Protein AF-A0A7Y6CDK6-F1 (afdb_monomer)

Solvent-accessible surface area (backbone atoms only — not comparable to full-atom values): 7671 Å² total; per-residue (Å²): 124,90,56,81,61,75,101,73,75,75,43,59,91,51,87,73,67,91,41,74,55,50,50,45,48,51,48,19,53,73,46,34,57,72,90,55,39,80,40,54,41,76,35,69,39,81,89,78,72,41,38,27,37,34,32,71,44,94,66,23,39,32,37,41,34,46,46,97,45,71,88,71,22,38,33,35,31,37,43,70,64,75,81,92,78,81,83,84,90,76,76,90,58,85,80,80,56,63,44,75,79,47,74,46,65,84,59,55,44,56,53,50,22,48,53,52,51,49,53,37,52,76,68,57,55,80,112

Radius of gyration: 14.99 Å; Cα contacts (8 Å, |Δi|>4): 196; chains: 1; bounding box: 36×28×44 Å

Organism: NCBI:txid53450

pLDDT: mean 73.02, std 19.86, range [27.09, 92.81]

Nearest PDB structures (foldseek):
  8czq-assembly1_A  TM=4.310E-01  e=3.048E+00  Mycobacterium tuberculosis
  6cqi-assembly1_A  TM=3.798E-01  e=3.435E+00  Mycobacterium tuberculosis H37Rv
  7upn-assembly1_F  TM=3.300E-01  e=4.362E+00  Visna-maedi virus
  5ujy-assembly1_A  TM=3.218E-01  e=5.881E+00  Mycobacterium tuberculosis
  7k9q-assembly1_A  TM=2.929E-01  e=7.928E+00  Mus musculus

Mean predicted aligned error: 10.29 Å

Sequence (127 aa):
MELKFTAEGTVRAETAPNTPRVIEARKIAGYLPGWLAQFATLVRDEQSDTVALRFDMKRGQFLLTVPPRPSDGHRLLHYPQRDQGEAQEAPVSPSDRPVQLGVWYRRKPAGVAFEASHLLSSRGLVL

Secondary structure (DSSP, 8-state):
-----SSS-----S-----HHHHHHHHHHHTS-HHHHTTEEEEEETTTTEEEEEEEETTEEEEEEE-SSTTS-EEEEEEPPPPS---S-----GGGS-EEEEEE-S--HHHHHHHHHHHHHHTTTT-

Foldseek 3Di:
DFDADDPPDDGDDDPPPPDPQQVLQVLLLVLADPLQSVQWDWDAHPVVRWTWTWGQAPQAIWTFTRDPDLVVFTWIWGQGDDDPDDDDDDDDDPNRDTDTQDGGHPDRSNRSNVVVNCSCVVVVVSD

Structure (mmCIF, N/CA/C/O backbone):
data_AF-A0A7Y6CDK6-F1
#
_entry.id   AF-A0A7Y6CDK6-F1
#
loop_
_atom_site.group_PDB
_atom_site.id
_atom_site.type_symbol
_atom_site.label_atom_id
_atom_site.label_alt_id
_atom_site.label_comp_id
_atom_site.label_asym_id
_atom_site.label_entity_id
_atom_site.label_seq_id
_atom_site.pdbx_PDB_ins_code
_atom_site.Cartn_x
_atom_site.Cartn_y
_atom_site.Cartn_z
_atom_site.occupancy
_atom_site.B_iso_or_equiv
_atom_site.auth_seq_id
_atom_site.auth_comp_id
_atom_site.auth_asym_id
_atom_site.auth_atom_id
_atom_site.pdbx_PDB_model_num
ATOM 1 N N . MET A 1 1 ? 20.468 8.661 10.452 1.00 27.62 1 MET A N 1
ATOM 2 C CA . MET A 1 1 ? 19.468 8.890 11.517 1.00 27.62 1 MET A CA 1
ATOM 3 C C . MET A 1 1 ? 18.494 7.736 11.395 1.00 27.62 1 MET A C 1
ATOM 5 O O . MET A 1 1 ? 17.537 7.838 10.642 1.00 27.62 1 MET A O 1
ATOM 9 N N . GLU A 1 2 ? 18.845 6.628 12.052 1.00 27.34 2 GLU A N 1
ATOM 10 C CA . GLU A 1 2 ? 18.221 5.304 11.922 1.00 27.34 2 GLU A CA 1
ATOM 11 C C . GLU A 1 2 ? 16.767 5.287 12.351 1.00 27.34 2 GLU A C 1
ATOM 13 O O . GLU A 1 2 ? 16.459 5.872 13.390 1.00 27.34 2 GLU A O 1
ATOM 18 N N . LEU A 1 3 ? 15.924 4.524 11.636 1.00 29.50 3 LEU A N 1
ATOM 19 C CA . LEU A 1 3 ? 14.620 4.080 12.136 1.00 29.50 3 LEU A CA 1
ATOM 20 C C . LEU A 1 3 ? 14.278 2.638 11.768 1.00 29.50 3 LEU A C 1
ATOM 22 O O . LEU A 1 3 ? 14.096 2.293 10.604 1.00 29.50 3 LEU A O 1
ATOM 26 N N . LYS A 1 4 ? 14.095 1.839 12.821 1.00 27.09 4 LYS A N 1
ATOM 27 C CA . LYS A 1 4 ? 13.550 0.476 12.839 1.00 27.09 4 LYS A CA 1
ATOM 28 C C . LYS A 1 4 ? 12.118 0.486 13.342 1.00 27.09 4 LYS A C 1
ATOM 30 O O . LYS A 1 4 ? 11.828 1.270 14.240 1.00 27.09 4 LYS A O 1
ATOM 35 N N . PHE A 1 5 ? 11.290 -0.458 12.878 1.00 39.81 5 PHE A N 1
ATOM 36 C CA . PHE A 1 5 ? 10.023 -0.774 13.544 1.00 39.81 5 PHE A CA 1
ATOM 37 C C . PHE A 1 5 ? 9.833 -2.251 13.836 1.00 39.81 5 PHE A C 1
ATOM 39 O O . PHE A 1 5 ? 9.359 -3.020 13.014 1.00 39.81 5 PHE A O 1
ATOM 46 N N . THR A 1 6 ? 10.162 -2.587 15.078 1.00 43.41 6 THR A N 1
ATOM 47 C CA . THR A 1 6 ? 9.567 -3.655 15.880 1.00 43.41 6 THR A CA 1
ATOM 48 C C . THR A 1 6 ? 8.255 -3.148 16.480 1.00 43.41 6 THR A C 1
ATOM 50 O O . THR A 1 6 ? 8.294 -2.075 17.064 1.00 43.41 6 THR A O 1
ATOM 53 N N . ALA A 1 7 ? 7.150 -3.894 16.351 1.00 32.22 7 ALA A N 1
ATOM 54 C CA . ALA A 1 7 ? 5.847 -3.815 17.058 1.00 32.22 7 ALA A CA 1
ATOM 55 C C . ALA A 1 7 ? 5.120 -2.453 17.292 1.00 32.22 7 ALA A C 1
ATOM 57 O O . ALA A 1 7 ? 3.911 -2.464 17.478 1.00 32.22 7 ALA A O 1
ATOM 58 N N . GLU A 1 8 ? 5.767 -1.290 17.203 1.00 33.56 8 GLU A N 1
ATOM 59 C CA . GLU A 1 8 ? 5.237 0.048 17.521 1.00 33.56 8 GLU A CA 1
ATOM 60 C C . GLU A 1 8 ? 5.406 1.029 16.327 1.00 33.56 8 GLU A C 1
ATOM 62 O O . GLU A 1 8 ? 5.836 2.166 16.479 1.00 33.56 8 GLU A O 1
ATOM 67 N N . GLY A 1 9 ? 5.120 0.549 15.104 1.00 34.94 9 GLY A N 1
ATOM 68 C CA . GLY A 1 9 ? 5.353 1.132 13.755 1.00 34.94 9 GLY A CA 1
ATOM 69 C C . GLY A 1 9 ? 5.400 2.670 13.548 1.00 34.94 9 GLY A C 1
ATOM 70 O O . GLY A 1 9 ? 4.396 3.313 13.821 1.00 34.94 9 GLY A O 1
ATOM 71 N N . THR A 1 10 ? 6.481 3.241 12.949 1.00 36.41 10 THR A N 1
ATOM 72 C CA . THR A 1 10 ? 6.706 4.593 12.325 1.00 36.41 10 THR A CA 1
ATOM 73 C C . THR A 1 10 ? 8.115 4.804 11.692 1.00 36.41 10 THR A C 1
ATOM 75 O O . THR A 1 10 ? 8.912 5.605 12.180 1.00 36.41 10 THR A O 1
ATOM 78 N N . VAL A 1 11 ? 8.502 4.115 10.607 1.00 41.03 11 VAL A N 1
ATOM 79 C CA . VAL A 1 11 ? 9.859 4.293 10.006 1.00 41.03 11 VAL A CA 1
ATOM 80 C C . VAL A 1 11 ? 10.022 5.737 9.483 1.00 41.03 11 VAL A C 1
ATOM 82 O O . VAL A 1 11 ? 9.267 6.117 8.591 1.00 41.03 11 VAL A O 1
ATOM 85 N N . ARG A 1 12 ? 10.965 6.559 10.006 1.00 41.22 12 ARG A N 1
ATOM 86 C CA . ARG A 1 12 ? 11.286 7.886 9.413 1.00 41.22 12 ARG A CA 1
ATOM 87 C C . ARG A 1 12 ? 12.245 7.746 8.217 1.00 41.22 12 ARG A C 1
ATOM 89 O O . ARG A 1 12 ? 12.888 6.725 7.989 1.00 41.22 12 ARG A O 1
ATOM 96 N N . ALA A 1 13 ? 12.313 8.844 7.476 1.00 40.00 13 ALA A N 1
ATOM 97 C CA . ALA A 1 13 ? 12.971 9.050 6.198 1.00 40.00 13 ALA A CA 1
ATOM 98 C C . ALA A 1 13 ? 14.516 9.012 6.230 1.00 40.00 13 ALA A C 1
ATOM 10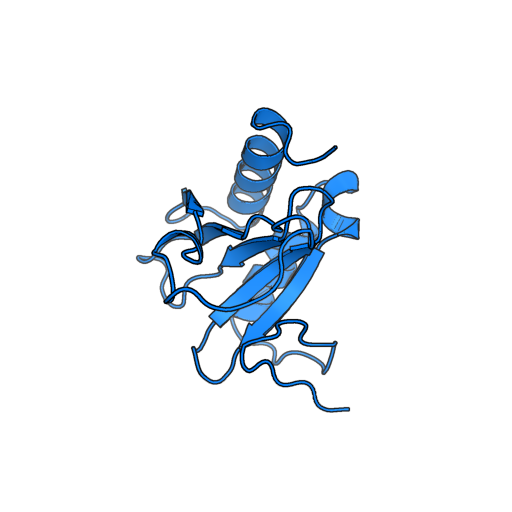0 O O . ALA A 1 13 ? 15.168 10.033 6.027 1.00 40.00 13 ALA A O 1
ATOM 101 N N . GLU A 1 14 ? 15.127 7.840 6.403 1.00 44.28 14 GLU A N 1
ATOM 102 C CA . GLU A 1 14 ? 16.417 7.589 5.744 1.00 44.28 14 GLU A CA 1
ATOM 103 C C . GLU A 1 14 ? 16.153 7.288 4.269 1.00 44.28 14 GLU A C 1
ATOM 105 O O . GLU A 1 14 ? 15.174 6.617 3.942 1.00 44.28 14 GLU A O 1
ATOM 110 N N . THR A 1 15 ? 16.966 7.853 3.370 1.00 52.62 15 THR A N 1
ATOM 111 C CA . THR A 1 15 ? 16.805 7.786 1.911 1.00 52.62 15 THR A CA 1
ATOM 112 C C . THR A 1 15 ? 16.600 6.341 1.466 1.00 52.62 15 THR A C 1
ATOM 114 O O . THR A 1 15 ? 17.563 5.606 1.262 1.00 52.62 15 THR A O 1
ATOM 117 N N . ALA A 1 16 ? 15.336 5.916 1.355 1.00 57.97 16 ALA A N 1
ATOM 118 C CA . ALA A 1 16 ? 15.022 4.519 1.103 1.00 57.97 16 ALA A CA 1
ATOM 119 C C . ALA A 1 16 ? 15.735 4.075 -0.187 1.00 57.97 16 ALA A C 1
ATOM 121 O O . ALA A 1 16 ? 15.672 4.818 -1.181 1.00 57.97 16 ALA A O 1
ATOM 122 N N . PRO A 1 17 ? 16.422 2.915 -0.180 1.00 67.75 17 PRO A N 1
ATOM 123 C CA . PRO A 1 17 ? 17.198 2.457 -1.323 1.00 67.75 17 PRO A CA 1
ATOM 124 C C . PRO A 1 17 ? 16.300 2.394 -2.558 1.00 67.75 17 PRO A C 1
ATOM 126 O O . PRO A 1 17 ? 15.118 2.059 -2.456 1.00 67.75 17 PRO A O 1
ATOM 129 N N . ASN A 1 18 ? 16.849 2.720 -3.730 1.00 74.44 18 ASN A N 1
ATOM 130 C CA . ASN A 1 18 ? 16.119 2.737 -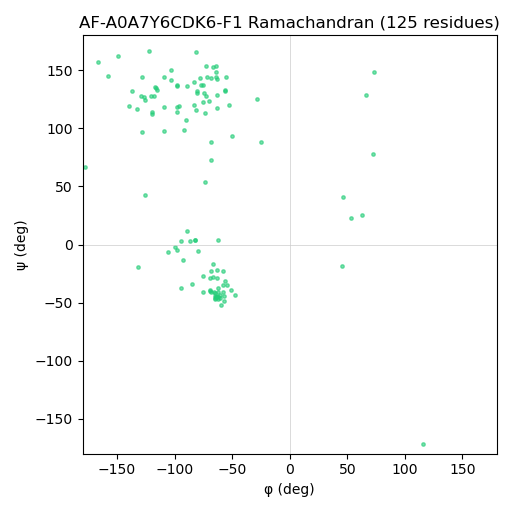5.003 1.00 74.44 18 ASN A CA 1
ATOM 131 C C . ASN A 1 18 ? 15.836 1.313 -5.517 1.00 74.44 18 ASN A C 1
ATOM 133 O O . ASN A 1 18 ? 16.181 0.955 -6.640 1.00 74.44 18 ASN A O 1
ATOM 137 N N . THR A 1 19 ? 15.216 0.480 -4.686 1.00 83.50 19 THR A N 1
ATOM 138 C CA . THR A 1 19 ? 14.736 -0.836 -5.092 1.00 83.50 19 THR A CA 1
ATOM 139 C C . THR A 1 19 ? 13.495 -0.675 -5.975 1.00 83.50 19 THR A C 1
ATOM 141 O O . THR A 1 19 ? 12.754 0.306 -5.824 1.00 83.50 19 THR A O 1
ATOM 144 N N . PRO A 1 20 ? 13.206 -1.635 -6.873 1.00 86.62 20 PRO A N 1
ATOM 145 C CA . PRO A 1 20 ? 12.016 -1.583 -7.723 1.00 86.62 20 PRO A CA 1
ATOM 146 C C . PRO A 1 20 ? 10.722 -1.339 -6.934 1.00 86.62 20 PRO A C 1
ATOM 148 O O . PRO A 1 20 ? 9.893 -0.530 -7.342 1.00 86.62 20 PRO A O 1
ATOM 151 N N . ARG A 1 21 ? 10.598 -1.956 -5.753 1.00 86.38 21 ARG A N 1
ATOM 152 C CA . ARG A 1 21 ? 9.432 -1.824 -4.869 1.00 86.38 21 ARG A CA 1
ATOM 153 C C . ARG A 1 21 ? 9.307 -0.437 -4.244 1.00 86.38 21 ARG A C 1
ATOM 155 O O . ARG A 1 21 ? 8.205 0.091 -4.160 1.00 86.38 21 ARG A O 1
ATOM 162 N N . VAL A 1 22 ? 10.418 0.178 -3.832 1.00 85.12 22 VAL A N 1
ATOM 163 C CA . VAL A 1 22 ? 10.414 1.555 -3.304 1.00 85.12 22 VAL A CA 1
ATOM 164 C C . VAL A 1 22 ? 10.090 2.552 -4.416 1.00 85.12 22 VAL A C 1
ATOM 166 O O . VAL A 1 22 ? 9.308 3.476 -4.202 1.00 85.12 22 VAL A O 1
ATOM 169 N N . ILE A 1 23 ? 10.633 2.351 -5.620 1.00 86.56 23 ILE A N 1
ATOM 170 C CA . ILE A 1 23 ? 10.298 3.167 -6.797 1.00 86.56 23 ILE A CA 1
ATOM 171 C C . ILE A 1 23 ? 8.806 3.046 -7.114 1.00 86.56 23 ILE A C 1
ATOM 173 O O . ILE A 1 23 ? 8.149 4.046 -7.395 1.00 86.56 23 ILE A O 1
ATOM 177 N N . GLU A 1 24 ? 8.257 1.838 -7.055 1.00 88.94 24 GLU A N 1
ATOM 178 C CA . GLU A 1 24 ? 6.837 1.599 -7.278 1.00 88.94 24 GLU A CA 1
ATOM 179 C C . GLU A 1 24 ? 5.963 2.253 -6.203 1.00 88.94 24 GLU A C 1
ATOM 181 O O . GLU A 1 24 ? 5.027 2.968 -6.552 1.00 88.94 24 GLU A O 1
ATOM 186 N N . ALA A 1 25 ? 6.311 2.112 -4.922 1.00 87.88 25 ALA A N 1
ATOM 187 C CA . ALA A 1 25 ? 5.630 2.796 -3.823 1.00 87.88 25 ALA A CA 1
ATOM 188 C C . ALA A 1 25 ? 5.641 4.323 -4.009 1.00 87.88 25 ALA A C 1
ATOM 190 O O . ALA A 1 25 ? 4.601 4.964 -3.880 1.00 87.88 25 ALA A O 1
ATOM 191 N N . ARG A 1 26 ? 6.785 4.911 -4.392 1.00 87.56 26 ARG A N 1
ATOM 192 C CA . ARG A 1 26 ? 6.890 6.348 -4.707 1.00 87.56 26 ARG A CA 1
ATOM 193 C C . ARG A 1 26 ? 6.011 6.742 -5.893 1.00 87.56 26 ARG A C 1
ATOM 195 O O . ARG A 1 26 ? 5.359 7.779 -5.843 1.00 87.56 26 ARG A O 1
ATOM 202 N N . LYS A 1 27 ? 5.957 5.919 -6.947 1.00 90.25 27 LYS A N 1
ATOM 203 C CA . LYS A 1 27 ? 5.064 6.152 -8.093 1.00 90.25 27 LYS A CA 1
ATOM 204 C C . LYS A 1 27 ? 3.601 6.123 -7.667 1.00 90.25 27 LYS A C 1
ATOM 206 O O . LYS A 1 27 ? 2.865 7.023 -8.043 1.00 90.25 27 LYS A O 1
ATOM 211 N N . ILE A 1 28 ? 3.188 5.124 -6.884 1.00 89.75 28 ILE A N 1
ATOM 212 C CA . ILE A 1 28 ? 1.826 5.043 -6.339 1.00 89.75 28 ILE A CA 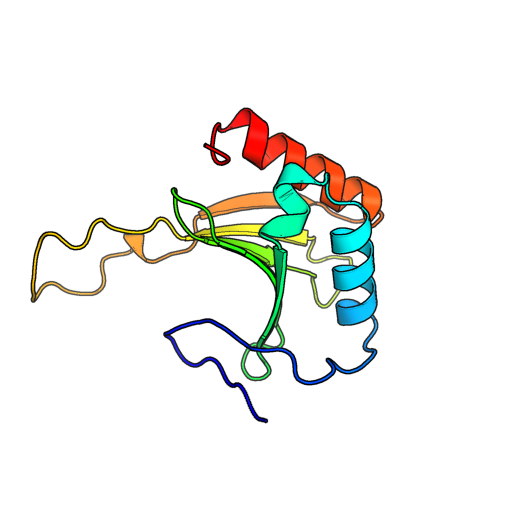1
ATOM 213 C C . ILE A 1 28 ? 1.527 6.308 -5.530 1.00 89.75 28 ILE A C 1
ATOM 215 O O . ILE A 1 28 ? 0.510 6.943 -5.785 1.00 89.75 28 ILE A O 1
ATOM 219 N N . ALA A 1 29 ? 2.434 6.715 -4.634 1.00 88.62 29 ALA A N 1
ATOM 220 C CA . ALA A 1 29 ? 2.276 7.920 -3.821 1.00 88.62 29 ALA A CA 1
ATOM 221 C C . ALA A 1 29 ? 2.092 9.186 -4.673 1.00 88.62 29 ALA A C 1
ATOM 223 O O . ALA A 1 29 ? 1.226 10.001 -4.375 1.00 88.62 29 ALA A O 1
ATOM 224 N N . GLY A 1 30 ? 2.845 9.315 -5.769 1.00 86.56 30 GLY A N 1
ATOM 225 C CA . GLY A 1 30 ? 2.723 10.432 -6.710 1.00 86.56 30 GLY A CA 1
ATOM 226 C C . GLY A 1 30 ? 1.406 10.478 -7.496 1.00 86.56 30 GLY A C 1
ATOM 227 O O . GLY A 1 30 ? 1.083 11.519 -8.058 1.00 86.56 30 GLY A O 1
ATOM 228 N N . TYR A 1 31 ? 0.641 9.382 -7.535 1.00 91.44 31 TYR A N 1
ATOM 229 C CA . TYR A 1 31 ? -0.691 9.329 -8.153 1.00 91.44 31 TYR A CA 1
ATOM 230 C C . TYR A 1 31 ? -1.838 9.444 -7.145 1.00 91.44 31 TYR A C 1
ATOM 232 O O . TYR A 1 31 ? -3.003 9.422 -7.548 1.00 91.44 31 TYR A O 1
ATOM 240 N N . LEU A 1 32 ? -1.544 9.536 -5.846 1.00 88.88 32 LEU A N 1
ATOM 241 C CA . LEU A 1 32 ? -2.586 9.725 -4.846 1.00 88.88 32 LEU A CA 1
ATOM 242 C C . LEU A 1 32 ? -3.204 11.122 -4.984 1.00 88.88 32 LEU A C 1
ATOM 244 O O . LEU A 1 32 ? -2.492 12.094 -5.246 1.00 88.88 32 LEU A O 1
ATOM 248 N N . PRO A 1 33 ? -4.521 11.258 -4.767 1.00 88.12 33 PRO A N 1
ATOM 249 C CA . PRO A 1 33 ? -5.149 12.565 -4.718 1.00 88.12 33 PRO A CA 1
ATOM 250 C C . PRO A 1 33 ? -4.600 13.366 -3.532 1.00 88.12 33 PRO A C 1
ATOM 252 O O . PRO A 1 33 ? -4.287 12.800 -2.483 1.00 88.12 33 PRO A O 1
ATOM 255 N N . GLY A 1 34 ? -4.523 14.694 -3.672 1.00 85.44 34 GLY A N 1
ATOM 256 C CA . GLY A 1 34 ? -3.888 15.570 -2.677 1.00 85.44 34 GLY A 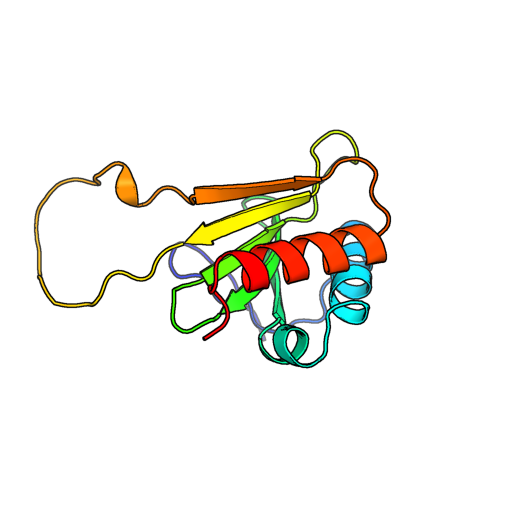CA 1
ATOM 257 C C . GLY A 1 34 ? -4.435 15.411 -1.253 1.00 85.44 34 GLY A C 1
ATOM 258 O O . GLY A 1 34 ? -3.667 15.446 -0.294 1.00 85.44 34 GLY A O 1
ATOM 259 N N . TRP A 1 35 ? -5.737 15.133 -1.114 1.00 83.88 35 TRP A N 1
ATOM 260 C CA . TRP A 1 35 ? -6.369 14.893 0.186 1.00 83.88 35 TRP A CA 1
ATOM 261 C C . TRP A 1 35 ? -5.824 13.652 0.908 1.00 83.88 35 TRP A C 1
ATOM 263 O O . TRP A 1 35 ? -5.824 13.634 2.134 1.00 83.88 35 TRP A O 1
ATOM 273 N N . LEU A 1 36 ? -5.354 12.640 0.171 1.00 84.38 36 LEU A N 1
ATOM 274 C CA . LEU A 1 36 ? -4.780 11.403 0.708 1.00 84.38 36 LEU A CA 1
ATOM 275 C C . LEU A 1 36 ? -3.255 11.481 0.805 1.00 84.38 36 LEU A C 1
ATOM 277 O O . LEU A 1 36 ? -2.664 10.981 1.759 1.00 84.38 36 LEU A O 1
ATOM 281 N N . ALA A 1 37 ? -2.622 12.119 -0.181 1.00 84.12 37 ALA A N 1
ATOM 282 C CA . ALA A 1 37 ? -1.171 12.208 -0.298 1.00 84.12 37 ALA A CA 1
ATOM 283 C C . ALA A 1 37 ? -0.515 12.848 0.936 1.00 84.12 37 ALA A C 1
ATOM 285 O O . ALA A 1 37 ? 0.551 12.409 1.352 1.00 84.12 37 ALA A O 1
ATOM 286 N N . GLN A 1 38 ? -1.175 13.827 1.563 1.00 81.88 38 GLN A N 1
ATOM 287 C CA . GLN A 1 38 ? -0.686 14.485 2.782 1.00 81.88 38 GLN A CA 1
ATOM 288 C C . GLN A 1 38 ? -0.562 13.549 3.998 1.00 81.88 38 GLN A C 1
ATOM 290 O O . GLN A 1 38 ? 0.198 13.841 4.915 1.00 81.88 38 GLN A O 1
ATOM 295 N N . PHE A 1 39 ? -1.289 12.428 4.004 1.00 83.81 39 PHE A N 1
ATOM 296 C CA . PHE A 1 39 ? -1.233 11.422 5.069 1.00 83.81 39 PHE A CA 1
ATOM 297 C C . PHE A 1 39 ? -0.315 10.247 4.715 1.00 83.81 39 PHE A C 1
ATOM 299 O O . PHE A 1 39 ? -0.121 9.350 5.533 1.00 83.81 39 PHE A O 1
ATOM 306 N N . ALA A 1 40 ? 0.224 10.215 3.493 1.00 84.31 40 ALA A N 1
ATOM 307 C CA . ALA A 1 40 ? 0.973 9.084 2.972 1.00 84.31 40 ALA A CA 1
ATOM 308 C C . ALA A 1 40 ? 2.435 9.119 3.436 1.00 84.31 40 ALA A C 1
ATOM 310 O O . ALA A 1 40 ? 3.196 10.019 3.089 1.00 84.31 40 ALA A O 1
ATOM 311 N N . THR A 1 41 ? 2.855 8.080 4.151 1.00 86.06 41 THR A N 1
ATOM 312 C CA . THR A 1 41 ? 4.246 7.856 4.552 1.00 86.06 41 THR A CA 1
ATOM 313 C C . THR A 1 41 ? 4.747 6.558 3.935 1.00 86.06 41 THR A C 1
ATOM 315 O O . THR A 1 41 ? 4.121 5.512 4.083 1.00 86.06 41 THR A O 1
ATOM 318 N N . LEU A 1 42 ? 5.884 6.590 3.239 1.00 84.88 42 LEU A N 1
ATOM 319 C CA . LEU A 1 42 ? 6.512 5.364 2.748 1.00 84.88 42 LEU A CA 1
ATOM 320 C C . LEU A 1 42 ? 7.191 4.641 3.913 1.00 84.88 42 LEU A C 1
ATOM 322 O O . LEU A 1 42 ? 8.072 5.197 4.560 1.00 84.88 42 LEU A O 1
ATOM 326 N N . VAL A 1 43 ? 6.796 3.393 4.144 1.00 82.88 43 VAL A N 1
ATOM 327 C CA . VAL A 1 43 ? 7.315 2.538 5.213 1.00 82.88 43 VAL A CA 1
ATOM 328 C C . VAL A 1 43 ? 7.996 1.324 4.595 1.00 82.88 43 VAL A C 1
ATOM 330 O O . VAL A 1 43 ? 7.475 0.704 3.664 1.00 82.88 43 VAL A O 1
ATOM 333 N N . ARG A 1 44 ? 9.170 0.979 5.124 1.00 79.06 44 ARG A N 1
ATOM 334 C CA . ARG A 1 44 ? 9.886 -0.252 4.796 1.00 79.06 44 ARG A CA 1
ATOM 335 C C . ARG A 1 44 ? 10.276 -0.965 6.079 1.00 79.06 44 ARG A C 1
ATOM 337 O O . ARG A 1 44 ? 10.914 -0.367 6.933 1.00 79.06 44 ARG A O 1
ATOM 344 N N . ASP A 1 45 ? 9.935 -2.237 6.172 1.00 73.75 45 ASP A N 1
ATOM 345 C CA . ASP A 1 45 ? 10.373 -3.117 7.245 1.00 73.75 45 ASP A CA 1
ATOM 346 C C . ASP A 1 45 ? 11.374 -4.126 6.672 1.00 73.75 45 ASP A C 1
ATOM 348 O O . ASP A 1 45 ? 11.056 -4.888 5.758 1.00 73.75 45 ASP A O 1
ATOM 352 N N . GLU A 1 46 ? 12.605 -4.087 7.181 1.00 67.56 46 GLU A N 1
ATOM 353 C CA . GLU A 1 46 ? 13.682 -4.975 6.747 1.00 67.56 46 GLU A CA 1
ATOM 354 C C . GLU A 1 46 ? 13.536 -6.399 7.287 1.00 67.56 46 GLU A C 1
ATOM 356 O O . GLU A 1 46 ? 14.003 -7.331 6.640 1.00 67.56 46 GLU A O 1
ATOM 361 N N . GLN A 1 47 ? 12.877 -6.587 8.435 1.00 66.56 47 GLN A N 1
ATOM 362 C CA . GLN A 1 47 ? 12.693 -7.910 9.038 1.00 66.56 47 GLN A CA 1
ATOM 363 C C . GLN A 1 47 ? 11.634 -8.717 8.291 1.00 66.56 47 GLN A C 1
ATOM 365 O O . GLN A 1 47 ? 11.811 -9.911 8.063 1.00 66.56 47 GLN A O 1
ATOM 370 N N . SER A 1 48 ? 10.543 -8.061 7.890 1.00 65.31 48 SER A N 1
ATOM 371 C CA . SER A 1 48 ? 9.454 -8.699 7.141 1.00 65.31 48 SER A CA 1
ATOM 372 C C . SER A 1 48 ? 9.571 -8.546 5.621 1.00 65.31 48 SER A C 1
ATOM 374 O O . SER A 1 48 ? 8.673 -8.975 4.900 1.00 65.31 48 SER A O 1
ATOM 376 N N . ASP A 1 49 ? 10.650 -7.922 5.128 1.00 73.94 49 ASP A N 1
ATOM 377 C CA . ASP A 1 49 ? 10.819 -7.513 3.726 1.00 73.94 49 ASP A CA 1
ATOM 378 C C . ASP A 1 49 ? 9.564 -6.804 3.170 1.00 73.94 49 ASP A C 1
ATOM 380 O O . ASP A 1 49 ? 9.126 -7.020 2.037 1.00 73.94 49 ASP A O 1
ATOM 384 N N . THR A 1 50 ? 8.938 -5.944 3.976 1.00 79.38 50 THR A N 1
ATOM 385 C CA . THR A 1 50 ? 7.702 -5.240 3.608 1.00 79.38 50 THR A CA 1
ATOM 386 C C . THR A 1 50 ? 8.016 -3.831 3.118 1.00 79.38 50 THR A C 1
ATOM 388 O O . THR A 1 50 ? 8.806 -3.109 3.715 1.00 79.38 50 THR A O 1
ATOM 391 N N . VAL A 1 51 ? 7.365 -3.408 2.035 1.00 86.81 51 VAL A N 1
ATOM 392 C CA . VAL A 1 51 ? 7.372 -2.033 1.517 1.00 86.81 51 VAL A CA 1
ATOM 393 C C . VAL A 1 51 ? 5.918 -1.626 1.368 1.00 86.81 51 VAL A C 1
ATOM 395 O O . VAL A 1 51 ? 5.150 -2.352 0.740 1.00 86.81 51 VAL A O 1
ATOM 398 N N . ALA A 1 52 ? 5.522 -0.500 1.948 1.00 88.25 52 ALA A N 1
ATOM 399 C CA . ALA A 1 52 ? 4.140 -0.044 1.937 1.00 88.25 52 ALA A CA 1
ATOM 400 C C . ALA A 1 52 ? 4.036 1.485 1.965 1.00 88.25 52 ALA A C 1
ATOM 402 O O . ALA A 1 52 ? 4.973 2.182 2.351 1.00 88.25 52 ALA A O 1
ATOM 403 N N . LEU A 1 53 ? 2.871 2.002 1.586 1.00 88.75 53 LEU A N 1
ATOM 404 C CA . LEU A 1 53 ? 2.437 3.350 1.941 1.00 88.75 53 LEU A CA 1
ATOM 405 C C . LEU A 1 53 ? 1.517 3.248 3.153 1.00 88.75 53 LEU A C 1
ATOM 407 O O . LEU A 1 53 ? 0.474 2.600 3.080 1.00 88.75 53 LEU A O 1
ATOM 411 N N . ARG A 1 54 ? 1.917 3.860 4.262 1.00 88.75 54 ARG A N 1
ATOM 412 C CA . ARG A 1 54 ? 1.091 4.013 5.452 1.00 88.75 54 ARG A CA 1
ATOM 413 C C . ARG A 1 54 ? 0.294 5.306 5.359 1.00 88.75 54 ARG A C 1
ATOM 415 O O . ARG A 1 54 ? 0.854 6.339 5.013 1.00 88.75 54 ARG A O 1
ATOM 422 N N . PHE A 1 55 ? -0.979 5.243 5.712 1.00 85.62 55 PHE A N 1
ATOM 423 C CA . PHE A 1 55 ? -1.851 6.393 5.876 1.00 85.62 55 PHE A CA 1
ATOM 424 C C . PHE A 1 55 ? -2.342 6.420 7.313 1.00 85.62 55 PHE A C 1
ATOM 426 O O . PHE A 1 55 ? -3.092 5.536 7.729 1.00 85.62 55 PHE A O 1
ATOM 433 N N . ASP A 1 56 ? -1.901 7.420 8.063 1.00 81.50 56 ASP A N 1
ATOM 434 C CA . ASP A 1 56 ? -2.353 7.643 9.431 1.00 81.50 56 ASP A CA 1
ATOM 435 C C . ASP A 1 56 ? -3.577 8.567 9.378 1.00 81.50 56 ASP A C 1
ATOM 437 O O . ASP A 1 56 ? -3.464 9.751 9.061 1.00 81.50 56 ASP A O 1
ATOM 441 N N . MET A 1 57 ? -4.765 8.011 9.624 1.00 80.50 57 MET A N 1
ATOM 442 C CA . MET A 1 57 ? -6.036 8.740 9.601 1.00 80.50 57 MET A CA 1
ATOM 443 C C . MET A 1 57 ? -6.750 8.612 10.948 1.00 80.50 57 MET A C 1
ATOM 445 O O . MET A 1 57 ? -6.443 7.734 11.751 1.00 80.50 57 MET A O 1
ATOM 449 N N . LYS A 1 58 ? -7.772 9.443 11.187 1.00 76.19 58 LYS A N 1
ATOM 450 C CA . LYS A 1 58 ? -8.537 9.426 12.448 1.00 76.19 58 LYS A CA 1
ATOM 451 C C . LYS A 1 58 ? -9.156 8.068 12.791 1.00 76.19 58 LYS A C 1
ATOM 453 O O . LYS A 1 58 ? -9.310 7.747 13.958 1.00 76.19 58 LYS A O 1
ATOM 458 N N . ARG A 1 59 ? -9.525 7.273 11.782 1.00 73.44 59 ARG A N 1
ATOM 459 C CA . ARG A 1 59 ? -10.170 5.957 11.959 1.00 73.44 59 ARG A CA 1
ATOM 460 C C . ARG A 1 59 ? -9.177 4.794 12.066 1.00 73.44 59 ARG A C 1
ATOM 462 O O . ARG A 1 59 ? -9.567 3.627 11.975 1.00 73.44 59 ARG A O 1
ATOM 469 N N . GLY A 1 60 ? -7.896 5.102 12.225 1.00 80.00 60 GLY A N 1
ATOM 470 C CA . GLY A 1 60 ? -6.818 4.132 12.332 1.00 80.00 60 GLY A CA 1
ATOM 471 C C . GLY A 1 60 ? -5.818 4.219 11.187 1.00 80.00 60 GLY A C 1
ATOM 472 O O . GLY A 1 60 ? -5.832 5.137 10.364 1.00 80.00 60 GLY A O 1
ATOM 473 N N . GLN A 1 61 ? -4.921 3.239 11.159 1.00 84.69 61 GLN A N 1
ATOM 474 C CA . GLN A 1 61 ? -3.811 3.204 10.217 1.00 84.69 61 GLN A CA 1
ATOM 475 C C . GLN A 1 61 ? -4.157 2.318 9.026 1.00 84.69 61 GLN A C 1
ATOM 477 O O . GLN A 1 61 ? -4.679 1.212 9.183 1.00 84.69 61 GLN A O 1
ATOM 482 N N . PHE A 1 62 ? -3.824 2.774 7.825 1.00 87.88 62 PHE A N 1
ATOM 483 C CA . PHE A 1 62 ? -3.986 2.001 6.600 1.00 87.88 62 PHE A CA 1
ATOM 484 C C . PHE A 1 62 ? -2.631 1.719 5.974 1.00 87.88 62 PHE A C 1
ATOM 486 O O . PHE A 1 62 ? -1.814 2.623 5.859 1.00 87.88 62 PHE A O 1
ATOM 493 N N . LEU A 1 63 ? -2.380 0.487 5.540 1.00 89.62 63 LEU A N 1
ATOM 494 C CA . LEU A 1 63 ? -1.142 0.104 4.864 1.00 89.62 63 LEU A CA 1
ATOM 495 C C . LEU A 1 63 ? -1.450 -0.410 3.462 1.00 89.62 63 LEU A C 1
ATOM 497 O O . LEU A 1 63 ? -2.038 -1.476 3.302 1.00 89.62 63 LEU A O 1
ATOM 501 N N . LEU A 1 64 ? -1.008 0.318 2.440 1.00 91.19 64 LEU A N 1
ATOM 502 C CA . LEU A 1 64 ? -0.990 -0.144 1.058 1.00 91.19 64 LEU A CA 1
ATOM 503 C C . LEU A 1 64 ? 0.355 -0.800 0.756 1.00 91.19 64 LEU A C 1
ATOM 505 O O . LEU A 1 64 ? 1.349 -0.130 0.485 1.00 91.19 64 LEU A O 1
ATOM 509 N N . THR A 1 65 ? 0.380 -2.123 0.819 1.00 91.12 65 THR A N 1
ATOM 510 C CA . THR A 1 65 ? 1.574 -2.941 0.600 1.00 91.12 65 THR A CA 1
ATOM 511 C C . THR A 1 65 ? 1.932 -3.040 -0.882 1.00 91.12 65 THR A C 1
ATOM 513 O O . THR A 1 65 ? 1.071 -3.237 -1.744 1.00 91.12 65 THR A O 1
ATOM 516 N N . VAL A 1 66 ? 3.227 -2.923 -1.172 1.00 89.44 66 VAL A N 1
ATOM 517 C CA . VAL A 1 66 ? 3.825 -3.199 -2.478 1.00 89.44 66 VAL A CA 1
ATOM 518 C C . VAL A 1 66 ? 4.406 -4.611 -2.440 1.00 89.44 66 VAL A C 1
ATOM 520 O O . VAL A 1 66 ? 5.361 -4.863 -1.684 1.00 89.44 66 VAL A O 1
ATOM 523 N N . PRO A 1 67 ? 3.837 -5.538 -3.227 1.00 87.62 67 PRO A N 1
ATOM 524 C CA . PRO A 1 67 ? 4.205 -6.937 -3.151 1.00 87.62 67 PRO A CA 1
ATOM 525 C C . PRO A 1 67 ? 5.650 -7.157 -3.621 1.00 87.62 67 PRO A C 1
ATOM 527 O O . PRO A 1 67 ? 6.158 -6.402 -4.455 1.00 87.62 67 PRO A O 1
ATOM 530 N N . PRO A 1 68 ? 6.321 -8.209 -3.127 1.00 85.12 68 PRO A N 1
ATOM 531 C CA . PRO A 1 68 ? 7.640 -8.586 -3.617 1.00 85.12 68 PRO A CA 1
ATOM 532 C C . PRO A 1 68 ? 7.583 -9.140 -5.046 1.00 85.12 68 PRO A C 1
ATOM 534 O O . PRO A 1 68 ? 8.546 -8.994 -5.799 1.00 85.12 68 PRO A O 1
ATOM 537 N N . ARG A 1 69 ? 6.455 -9.750 -5.438 1.00 82.00 69 ARG A N 1
ATOM 538 C CA . ARG A 1 69 ? 6.223 -10.285 -6.783 1.00 82.00 69 ARG A CA 1
ATOM 539 C C . ARG A 1 69 ? 4.904 -9.766 -7.362 1.00 82.00 69 ARG A C 1
ATOM 541 O O . ARG A 1 69 ? 3.913 -9.685 -6.639 1.00 82.00 69 ARG A O 1
ATOM 548 N N . PRO A 1 70 ? 4.820 -9.509 -8.680 1.00 74.12 70 PRO A N 1
ATOM 549 C CA . PRO A 1 70 ? 3.577 -9.062 -9.321 1.00 74.12 70 PRO A CA 1
ATOM 550 C C . PRO A 1 70 ? 2.382 -10.018 -9.146 1.00 74.12 70 PRO A C 1
ATOM 552 O O . PRO A 1 70 ? 1.233 -9.597 -9.281 1.00 74.12 70 PRO A O 1
ATOM 555 N N . SER A 1 71 ? 2.645 -11.301 -8.873 1.00 82.44 71 SER A N 1
ATOM 556 C CA . SER A 1 71 ? 1.638 -12.328 -8.589 1.00 82.44 71 SER A CA 1
ATOM 557 C C . SER A 1 71 ? 0.905 -12.129 -7.265 1.00 82.44 71 SER A C 1
ATOM 559 O O . SER A 1 71 ? -0.201 -12.639 -7.127 1.00 82.44 71 SER A O 1
ATOM 561 N N . ASP A 1 72 ? 1.487 -11.403 -6.308 1.00 82.69 72 ASP A N 1
ATOM 562 C CA . ASP A 1 72 ? 1.015 -11.417 -4.915 1.00 82.69 72 ASP A CA 1
ATOM 563 C C . ASP A 1 72 ? 0.002 -10.298 -4.619 1.00 82.69 72 ASP A C 1
ATOM 565 O O . ASP A 1 72 ? -0.710 -10.356 -3.611 1.00 82.69 72 ASP A O 1
ATOM 569 N N . GLY A 1 73 ? -0.091 -9.332 -5.542 1.00 86.75 73 GLY A N 1
ATOM 570 C CA . GLY A 1 73 ? -1.032 -8.216 -5.537 1.00 86.75 73 GLY A CA 1
ATOM 571 C C . GLY A 1 73 ? -0.721 -7.136 -4.498 1.00 86.75 73 GLY A C 1
ATOM 572 O O . GLY A 1 73 ? -0.198 -7.406 -3.419 1.00 86.75 73 GLY A O 1
ATOM 573 N N . HIS A 1 74 ? -1.062 -5.888 -4.812 1.00 91.00 74 HIS A N 1
ATOM 574 C CA . HIS A 1 74 ? -1.036 -4.785 -3.850 1.00 91.00 74 HIS A CA 1
ATOM 575 C C . HIS A 1 74 ? -2.185 -4.947 -2.877 1.00 91.00 74 HIS A C 1
ATOM 577 O O . HIS A 1 74 ? -3.324 -5.077 -3.320 1.00 91.00 74 HIS A O 1
ATOM 583 N N . ARG A 1 75 ? -1.913 -4.921 -1.571 1.00 91.81 75 ARG A N 1
ATOM 584 C CA . ARG A 1 75 ? -2.948 -5.117 -0.545 1.00 91.81 75 ARG A CA 1
ATOM 585 C C . ARG A 1 75 ? -3.125 -3.863 0.276 1.00 91.81 75 ARG A C 1
ATOM 587 O O . ARG A 1 75 ? -2.130 -3.323 0.753 1.00 91.81 75 ARG A O 1
ATOM 594 N N . LEU A 1 76 ? -4.370 -3.449 0.479 1.00 90.50 76 LEU A N 1
ATOM 595 C CA . LEU A 1 76 ? -4.719 -2.414 1.443 1.00 90.50 76 LEU A CA 1
ATOM 596 C C . LEU A 1 76 ? -5.167 -3.072 2.747 1.00 90.50 76 LEU A C 1
ATOM 598 O O . LEU A 1 76 ? -6.147 -3.816 2.764 1.00 90.50 76 LEU A O 1
ATOM 602 N N . LEU A 1 77 ? -4.445 -2.796 3.823 1.00 88.38 77 LEU A N 1
ATOM 603 C CA . LEU A 1 77 ? -4.691 -3.297 5.169 1.00 88.38 77 LEU A CA 1
ATOM 604 C C . LEU A 1 77 ? -5.184 -2.156 6.059 1.00 88.38 77 LEU A C 1
ATOM 606 O O . LEU A 1 77 ? -4.718 -1.031 5.910 1.00 88.38 77 LEU A O 1
ATOM 610 N N . HIS A 1 78 ? -6.092 -2.442 6.986 1.00 86.19 78 HIS A N 1
ATOM 611 C CA . HIS A 1 78 ? -6.581 -1.503 7.996 1.00 86.19 78 HIS A CA 1
ATOM 612 C C . HIS A 1 78 ? -6.299 -2.038 9.394 1.00 86.19 78 HIS A C 1
ATOM 614 O O . HIS A 1 7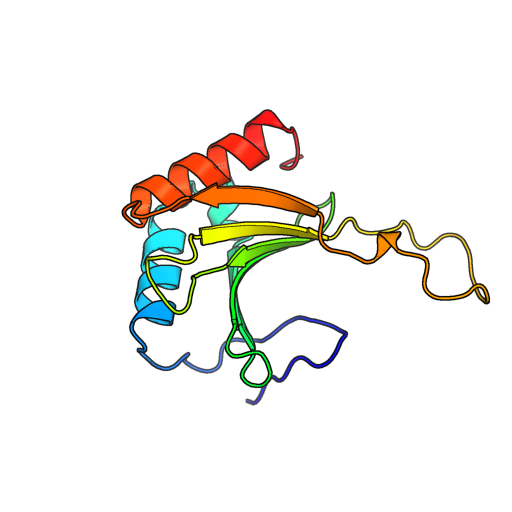8 ? -6.669 -3.165 9.721 1.00 86.19 78 HIS A O 1
ATOM 620 N N . TYR A 1 79 ? -5.662 -1.200 10.198 1.00 81.50 79 TYR A N 1
ATOM 621 C CA . TYR A 1 79 ? -5.422 -1.387 11.617 1.00 81.50 79 TYR A CA 1
ATOM 622 C C . TYR A 1 79 ? -6.315 -0.390 12.369 1.00 81.50 79 TYR A C 1
ATOM 624 O O . TYR A 1 79 ? -5.975 0.798 12.445 1.00 81.50 79 TYR A O 1
ATOM 632 N N . PRO A 1 80 ? -7.493 -0.818 12.855 1.00 70.44 80 PRO A N 1
ATOM 633 C CA . PRO A 1 80 ? -8.379 0.062 13.607 1.00 70.44 80 PRO A CA 1
ATOM 634 C C . PRO A 1 80 ? -7.689 0.502 14.905 1.00 70.44 80 PRO A C 1
ATOM 636 O O . PRO A 1 80 ? -7.194 -0.335 15.657 1.00 70.44 80 PRO A O 1
ATOM 639 N N . GLN A 1 81 ? -7.651 1.810 15.178 1.00 63.91 81 GLN A N 1
ATOM 640 C CA . GLN A 1 81 ? -7.241 2.292 16.499 1.00 63.91 81 GLN A CA 1
ATOM 641 C C . GLN A 1 81 ? -8.341 1.930 17.500 1.00 63.91 81 GLN A C 1
ATOM 643 O O . GLN A 1 81 ? -9.496 2.301 17.303 1.00 63.91 81 GLN A O 1
ATOM 648 N N . ARG A 1 82 ? -7.996 1.196 18.563 1.00 55.94 82 ARG A N 1
ATOM 649 C CA . ARG A 1 82 ? -8.858 1.121 19.746 1.00 55.94 82 ARG A CA 1
ATOM 650 C C . ARG A 1 82 ? -8.740 2.442 20.499 1.00 55.94 82 ARG A C 1
ATOM 652 O O . ARG A 1 82 ? -7.623 2.876 20.781 1.00 55.94 82 ARG A O 1
ATOM 659 N N . ASP A 1 83 ? -9.875 3.045 20.839 1.00 49.81 83 ASP A N 1
ATOM 660 C CA . ASP A 1 83 ? -9.935 4.079 21.868 1.00 49.81 83 ASP A CA 1
ATOM 661 C C . ASP A 1 83 ? -9.272 3.537 23.144 1.00 49.81 83 ASP A C 1
ATOM 663 O O . ASP A 1 83 ? -9.658 2.493 23.678 1.00 49.81 83 ASP A O 1
ATOM 667 N N . GLN A 1 84 ? -8.215 4.214 23.597 1.00 45.00 84 GLN A N 1
ATOM 668 C CA . GLN A 1 84 ? -7.552 3.930 24.866 1.00 45.00 84 GLN A CA 1
ATOM 669 C C . GLN A 1 84 ? -8.507 4.311 26.004 1.00 45.00 84 GLN A C 1
ATOM 671 O O . GLN A 1 84 ? -8.511 5.450 26.461 1.00 45.00 84 GLN A O 1
ATOM 676 N N . GLY A 1 85 ? -9.351 3.365 26.416 1.00 43.97 85 GLY A N 1
ATOM 677 C CA . GLY A 1 85 ? -10.314 3.541 27.506 1.00 43.97 85 GLY A CA 1
ATOM 678 C C . GLY A 1 85 ? -10.344 2.419 28.544 1.00 43.97 85 GLY A C 1
ATOM 679 O O . GLY A 1 85 ? -10.787 2.669 29.657 1.00 43.97 85 GLY A O 1
ATOM 680 N N . GLU A 1 86 ? -9.837 1.216 28.256 1.00 44.19 86 GLU A N 1
ATOM 681 C CA . GLU A 1 86 ? -9.842 0.118 29.234 1.00 44.19 86 GLU A CA 1
ATOM 682 C C . GLU A 1 86 ? -8.475 -0.561 29.325 1.00 44.19 86 GLU A C 1
ATOM 684 O O . GLU A 1 86 ? -7.935 -1.105 28.359 1.00 44.19 86 GLU A O 1
ATOM 689 N N . ALA A 1 87 ? -7.901 -0.452 30.521 1.00 42.06 87 ALA A N 1
ATOM 690 C CA . ALA A 1 87 ? -6.627 -1.014 30.910 1.00 42.06 87 ALA A CA 1
ATOM 691 C C . ALA A 1 87 ? -6.731 -2.519 31.210 1.00 42.06 87 ALA A C 1
ATOM 693 O O . ALA A 1 87 ? -7.673 -2.964 31.851 1.00 42.06 87 ALA A O 1
ATOM 694 N N . GLN A 1 88 ? -5.658 -3.213 30.820 1.00 44.03 88 GLN A N 1
ATOM 695 C CA . GLN A 1 88 ? -5.041 -4.391 31.445 1.00 44.03 88 GLN A CA 1
ATOM 696 C C . GLN A 1 88 ? -5.792 -5.739 31.508 1.00 44.03 88 GLN A C 1
ATOM 698 O O . GLN A 1 88 ? -6.884 -5.882 32.035 1.00 44.03 88 GLN A O 1
ATOM 703 N N . GLU A 1 89 ? -5.048 -6.750 31.032 1.00 44.88 89 GLU A N 1
ATOM 704 C CA . GLU A 1 89 ? -5.166 -8.194 31.291 1.00 44.88 89 GLU A CA 1
ATOM 705 C C . GLU A 1 89 ? -6.347 -8.958 30.671 1.00 44.88 89 GLU A C 1
ATOM 707 O O . GLU A 1 89 ? -7.269 -9.396 31.347 1.00 44.88 89 GLU A O 1
ATOM 712 N N . ALA A 1 90 ? -6.236 -9.267 29.373 1.00 36.72 90 ALA A N 1
ATOM 713 C CA . ALA A 1 90 ? -6.832 -10.475 28.790 1.00 36.72 90 ALA A CA 1
ATOM 714 C C . ALA A 1 90 ? -6.117 -10.850 27.474 1.00 36.72 90 ALA A C 1
ATOM 716 O O . ALA A 1 90 ? -5.655 -9.963 26.753 1.00 36.72 90 ALA A O 1
ATOM 717 N N . PRO A 1 91 ? -5.972 -12.154 27.167 1.00 38.69 91 PRO A N 1
ATOM 718 C CA . PRO A 1 91 ? -5.028 -12.668 26.180 1.00 38.69 91 PRO A CA 1
ATOM 719 C C . PRO A 1 91 ? -5.371 -12.177 24.776 1.00 38.69 91 PRO A C 1
ATOM 721 O O . PRO A 1 91 ? -6.546 -12.064 24.433 1.00 38.69 91 PRO A O 1
ATOM 724 N N . VAL A 1 92 ? -4.319 -11.920 23.990 1.00 42.84 92 VAL A N 1
ATOM 725 C CA . VAL A 1 92 ? -4.291 -11.557 22.563 1.00 42.84 92 VAL A CA 1
ATOM 726 C C . VAL A 1 92 ? -5.535 -12.068 21.824 1.00 42.84 92 VAL A C 1
ATOM 728 O O . VAL A 1 92 ? -5.571 -13.187 21.309 1.00 42.84 92 VAL A O 1
ATOM 731 N N . SER A 1 93 ? -6.593 -11.256 21.817 1.00 34.97 93 SER A N 1
ATOM 732 C CA . SER A 1 93 ? -7.807 -11.571 21.077 1.00 34.97 93 SER A CA 1
ATOM 733 C C . SER A 1 93 ? -7.507 -11.405 19.585 1.00 34.97 93 SER A C 1
ATOM 735 O O . SER A 1 93 ? -6.778 -10.489 19.206 1.00 34.97 93 SER A O 1
ATOM 737 N N . PRO A 1 94 ? -8.078 -12.239 18.700 1.00 39.25 94 PRO A N 1
ATOM 738 C CA . PRO A 1 94 ? -7.790 -12.256 17.258 1.00 39.25 94 PRO A CA 1
ATOM 739 C C . PRO A 1 94 ? -8.146 -10.957 16.499 1.00 39.25 94 PRO A C 1
ATOM 741 O O . PRO A 1 94 ? -7.994 -10.900 15.279 1.00 39.25 94 PRO A O 1
ATOM 744 N N . SER A 1 95 ? -8.596 -9.921 17.211 1.00 44.62 95 SER A N 1
ATOM 745 C CA . SER A 1 95 ? -8.958 -8.588 16.729 1.00 44.62 95 SER A CA 1
ATOM 746 C C . SER A 1 95 ? -7.766 -7.649 16.476 1.00 44.62 95 SER A C 1
ATOM 748 O O . SER A 1 95 ? -7.988 -6.565 15.951 1.00 44.62 95 SER A O 1
ATOM 750 N N . ASP A 1 96 ? -6.528 -8.049 16.800 1.00 51.31 96 ASP A N 1
ATOM 751 C CA . ASP A 1 96 ? -5.284 -7.337 16.420 1.00 51.31 96 ASP A CA 1
ATOM 752 C C . ASP A 1 96 ? -4.811 -7.654 14.988 1.00 51.31 96 ASP A C 1
ATOM 754 O O . ASP A 1 96 ? -3.745 -7.227 14.537 1.00 51.31 96 ASP A O 1
ATOM 758 N N . ARG A 1 97 ? -5.586 -8.448 14.241 1.00 59.88 97 ARG A N 1
ATOM 759 C CA . ARG A 1 97 ? -5.245 -8.797 12.863 1.00 59.88 97 ARG A CA 1
ATOM 760 C C . ARG A 1 97 ? -5.650 -7.665 11.918 1.00 59.88 97 ARG A C 1
ATOM 762 O O . ARG A 1 97 ? -6.801 -7.230 11.969 1.00 59.88 97 ARG A O 1
ATOM 769 N N . PRO A 1 98 ? -4.757 -7.230 11.009 1.00 70.81 98 PRO A N 1
ATOM 770 C CA . PRO A 1 98 ? -5.123 -6.257 9.993 1.00 70.81 98 PRO A CA 1
ATOM 771 C C . PRO A 1 98 ? -6.307 -6.752 9.169 1.00 70.81 98 PRO A C 1
ATOM 773 O O . PRO A 1 98 ? -6.305 -7.878 8.663 1.00 70.81 98 PRO A O 1
ATOM 776 N N . VAL A 1 99 ? -7.295 -5.884 8.975 1.00 81.44 99 VAL A N 1
ATOM 777 C CA . VAL A 1 99 ? -8.410 -6.158 8.073 1.00 81.44 99 VAL A CA 1
ATOM 778 C C . VAL A 1 99 ? -7.957 -5.841 6.655 1.00 81.44 99 VAL A C 1
ATOM 780 O O . VAL A 1 99 ? -7.667 -4.692 6.322 1.00 81.44 99 VAL A O 1
ATOM 783 N N . GLN A 1 100 ? -7.893 -6.854 5.794 1.00 86.62 100 GLN A N 1
ATOM 784 C CA . GLN A 1 100 ? -7.609 -6.641 4.378 1.00 86.62 100 GLN A CA 1
ATOM 785 C C . GL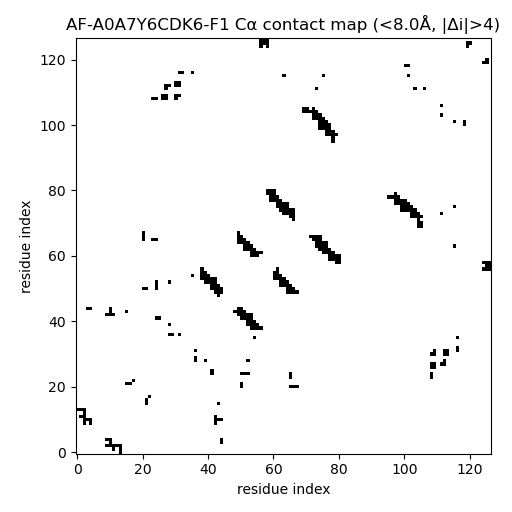N A 1 100 ? -8.837 -6.029 3.695 1.00 86.62 100 GLN A C 1
ATOM 787 O O . GLN A 1 100 ? -9.878 -6.670 3.568 1.00 86.62 100 GLN A O 1
ATOM 792 N N . LEU A 1 101 ? -8.710 -4.784 3.243 1.00 85.44 101 LEU A N 1
ATOM 793 C CA . LEU A 1 101 ? -9.785 -4.050 2.581 1.00 85.44 101 LEU A CA 1
ATOM 794 C C . LEU A 1 101 ? -9.866 -4.362 1.083 1.00 85.44 101 LEU A C 1
ATOM 796 O O . LEU A 1 101 ? -10.963 -4.373 0.527 1.00 85.44 101 LEU A O 1
ATOM 800 N N . GLY A 1 102 ? -8.726 -4.614 0.433 1.00 86.56 102 GLY A N 1
ATOM 801 C CA . GLY A 1 102 ? -8.661 -4.863 -1.007 1.00 86.56 102 GLY A CA 1
ATOM 802 C C . GLY A 1 102 ? -7.324 -5.443 -1.459 1.00 86.56 102 GLY A C 1
ATOM 803 O O . GLY A 1 102 ? -6.311 -5.283 -0.772 1.00 86.56 102 GLY A O 1
ATOM 804 N N . VAL A 1 103 ? -7.341 -6.123 -2.612 1.00 89.44 103 VAL A N 1
ATOM 805 C CA . VAL A 1 103 ? -6.150 -6.651 -3.293 1.00 89.44 103 VAL A CA 1
ATOM 806 C C . VAL A 1 103 ? -6.243 -6.382 -4.790 1.00 89.44 103 VAL A C 1
ATOM 808 O O . VAL A 1 103 ? -7.263 -6.679 -5.410 1.00 89.44 103 VAL A O 1
ATOM 811 N N . TRP A 1 104 ? -5.168 -5.864 -5.37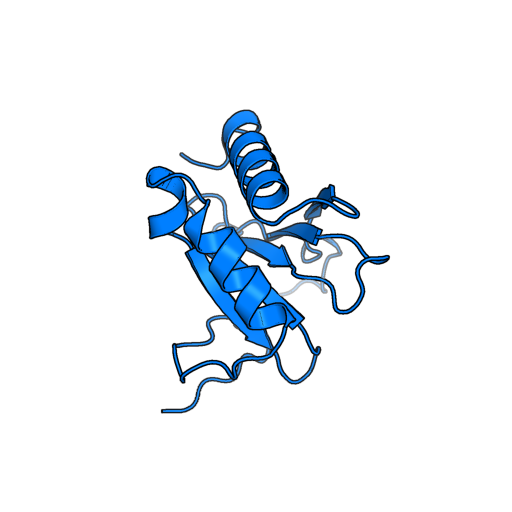9 1.00 89.69 104 TRP A N 1
ATOM 812 C CA . TRP A 1 104 ? -5.104 -5.540 -6.801 1.00 89.69 104 TRP A CA 1
ATOM 813 C C . TRP A 1 104 ? -3.911 -6.204 -7.475 1.00 89.69 104 TRP A C 1
ATOM 815 O O . TRP A 1 104 ? -2.763 -5.997 -7.092 1.00 89.69 104 TRP A O 1
ATOM 825 N N . TYR A 1 105 ? -4.181 -6.976 -8.524 1.00 85.06 105 TYR A N 1
ATOM 826 C CA . TYR A 1 105 ? -3.163 -7.699 -9.282 1.00 85.06 105 TYR A CA 1
ATOM 827 C C . TYR A 1 105 ? -2.863 -6.994 -10.598 1.00 85.06 105 TYR A C 1
ATOM 829 O O . TYR A 1 105 ? -3.774 -6.513 -11.273 1.00 85.06 105 TYR A O 1
ATOM 837 N N . ARG A 1 106 ? -1.582 -6.980 -10.994 1.00 76.69 106 ARG A N 1
ATOM 838 C CA . ARG A 1 106 ? -1.117 -6.500 -12.313 1.00 76.69 106 ARG A CA 1
ATOM 839 C C . ARG A 1 106 ? -1.596 -5.087 -12.685 1.00 76.69 106 ARG A C 1
ATOM 841 O O . ARG A 1 106 ? -1.656 -4.732 -13.862 1.00 76.69 106 ARG A O 1
ATOM 848 N N . ARG A 1 107 ? -1.951 -4.267 -11.696 1.00 77.44 107 ARG A N 1
ATOM 849 C CA . ARG A 1 107 ? -2.367 -2.881 -11.906 1.00 77.44 107 ARG A CA 1
ATOM 850 C C . ARG A 1 107 ? -1.126 -2.000 -12.006 1.00 77.44 107 ARG A C 1
ATOM 852 O O . ARG A 1 107 ? -0.159 -2.176 -11.273 1.00 77.44 107 ARG A O 1
ATOM 859 N N . LYS A 1 108 ? -1.162 -1.030 -12.923 1.00 89.06 108 LYS A N 1
ATOM 860 C CA . LYS A 1 108 ? -0.165 0.048 -12.958 1.00 89.06 108 LYS A CA 1
ATOM 861 C C . LYS A 1 108 ? -0.277 0.882 -11.669 1.00 89.06 108 LYS A C 1
ATOM 863 O O . LYS A 1 108 ? -1.390 0.993 -11.150 1.00 89.06 108 LYS A O 1
ATOM 868 N N . PRO A 1 109 ? 0.801 1.549 -11.216 1.00 88.56 109 PRO A N 1
ATOM 869 C CA . PRO A 1 109 ? 0.795 2.367 -10.000 1.00 88.56 109 PRO A CA 1
ATOM 870 C C . PRO A 1 109 ? -0.387 3.339 -9.881 1.00 88.56 109 PRO A C 1
ATOM 872 O O . PRO A 1 109 ? -1.028 3.402 -8.837 1.00 88.56 109 PRO A O 1
ATOM 875 N N . ALA A 1 110 ? -0.737 4.029 -10.971 1.00 89.50 110 ALA A N 1
ATOM 876 C CA . ALA A 1 110 ? -1.879 4.944 -11.008 1.00 89.50 110 ALA A CA 1
ATOM 877 C C . ALA A 1 110 ? -3.225 4.245 -10.746 1.00 89.50 110 ALA A C 1
ATOM 879 O O . ALA A 1 110 ? -4.084 4.786 -10.059 1.00 89.50 110 ALA A O 1
ATOM 880 N N . GLY A 1 111 ? -3.399 3.022 -11.256 1.00 91.06 111 GLY A N 1
ATOM 881 C CA . GLY A 1 111 ? -4.603 2.229 -11.016 1.00 91.06 111 GLY A CA 1
ATOM 882 C C . GLY A 1 111 ? -4.708 1.767 -9.565 1.00 91.06 111 GLY A C 1
ATOM 883 O O . GLY A 1 111 ? -5.791 1.808 -8.997 1.00 91.06 111 GLY A O 1
ATOM 884 N N . VAL A 1 112 ? -3.586 1.380 -8.949 1.00 91.94 112 VAL A N 1
ATOM 885 C CA . VAL A 1 112 ? -3.548 1.023 -7.520 1.00 91.94 112 VAL A CA 1
ATOM 886 C C . VAL A 1 112 ? -3.889 2.241 -6.657 1.00 91.94 112 VAL A C 1
ATOM 888 O O . VAL A 1 112 ? -4.711 2.134 -5.752 1.00 91.94 112 VAL A O 1
ATOM 891 N N . ALA A 1 113 ? -3.310 3.407 -6.964 1.00 91.06 113 ALA A N 1
ATOM 892 C CA . ALA A 1 113 ? -3.595 4.653 -6.256 1.00 91.06 113 ALA A CA 1
ATOM 893 C C . ALA A 1 113 ? -5.076 5.048 -6.358 1.00 91.06 113 ALA A C 1
ATOM 895 O O . ALA A 1 113 ? -5.694 5.361 -5.340 1.00 91.06 113 ALA A O 1
ATOM 896 N N . PHE A 1 114 ? -5.660 4.988 -7.560 1.00 92.25 114 PHE A N 1
ATOM 897 C CA . PHE A 1 114 ? -7.073 5.292 -7.783 1.00 92.25 114 PHE A CA 1
ATOM 898 C C . PHE A 1 114 ? -7.992 4.373 -6.970 1.00 92.25 114 PHE A C 1
ATOM 900 O O . PHE A 1 114 ? -8.829 4.857 -6.214 1.00 92.25 114 PHE A O 1
ATOM 907 N N . GLU A 1 115 ? -7.804 3.058 -7.075 1.00 92.81 115 GLU A N 1
ATOM 908 C CA . GLU A 1 115 ? -8.651 2.066 -6.405 1.00 92.81 115 GLU A CA 1
ATOM 909 C C . GLU A 1 115 ? -8.531 2.132 -4.879 1.00 92.81 115 GLU A C 1
ATOM 911 O O . GLU A 1 115 ? -9.539 2.069 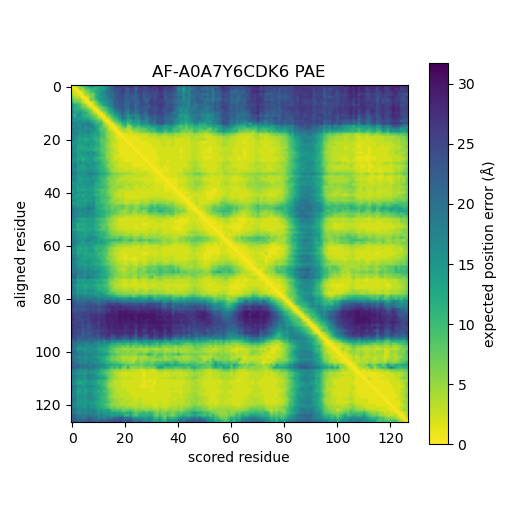-4.176 1.00 92.81 115 GLU A O 1
ATOM 916 N N . ALA A 1 116 ? -7.315 2.313 -4.352 1.00 90.00 116 ALA A N 1
ATOM 917 C CA . ALA A 1 116 ? -7.101 2.479 -2.918 1.00 90.00 116 ALA A CA 1
ATOM 918 C C . ALA A 1 116 ? -7.780 3.754 -2.400 1.00 90.00 116 ALA A C 1
ATOM 920 O O . ALA A 1 116 ? -8.475 3.717 -1.387 1.00 90.00 116 ALA A O 1
ATOM 921 N N . SER A 1 117 ? -7.641 4.864 -3.129 1.00 89.62 117 SER A N 1
ATOM 922 C CA . SER A 1 117 ? -8.272 6.140 -2.770 1.00 89.62 117 SER A CA 1
ATOM 923 C C . SER A 1 117 ? -9.795 6.050 -2.824 1.00 89.62 117 SER A C 1
ATOM 925 O O . SER A 1 117 ? -10.477 6.509 -1.908 1.00 89.62 117 SER A O 1
ATOM 927 N N . HIS A 1 118 ? -10.328 5.427 -3.878 1.00 91.44 118 HIS A N 1
ATOM 928 C CA . HIS A 1 118 ? -11.757 5.205 -4.054 1.00 91.44 118 HIS A CA 1
ATOM 929 C C . HIS A 1 118 ? -12.318 4.327 -2.934 1.00 91.44 118 HIS A C 1
ATOM 931 O O . HIS A 1 118 ? -13.327 4.684 -2.339 1.00 91.44 118 HIS A O 1
ATOM 937 N N . LEU A 1 119 ? -11.637 3.232 -2.585 1.00 89.88 119 LEU A N 1
ATOM 938 C CA . LEU A 1 119 ? -12.064 2.322 -1.524 1.00 89.88 119 LEU A CA 1
ATOM 939 C C . LEU A 1 119 ? -12.059 2.985 -0.139 1.00 89.88 119 LEU A C 1
ATOM 941 O O . LEU A 1 119 ? -12.982 2.775 0.650 1.00 89.88 119 LEU A O 1
ATOM 945 N N . LEU A 1 120 ? -11.036 3.789 0.166 1.00 87.25 120 LEU A N 1
ATOM 946 C CA . LEU A 1 120 ? -10.977 4.550 1.417 1.00 87.25 120 LEU A CA 1
ATOM 947 C C . LEU A 1 120 ? -12.111 5.580 1.480 1.00 87.25 120 LEU A C 1
ATOM 949 O O . LEU A 1 120 ? -12.808 5.671 2.492 1.00 87.25 120 LEU A O 1
ATOM 953 N N . SER A 1 121 ? -12.340 6.304 0.383 1.00 87.50 121 SER A N 1
ATOM 954 C CA . SER A 1 121 ? -13.412 7.296 0.280 1.00 87.50 121 SER A CA 1
ATOM 955 C C . SER A 1 121 ? -14.804 6.661 0.381 1.00 87.50 121 SER A C 1
ATOM 957 O O . SER A 1 121 ? -15.618 7.107 1.186 1.00 87.50 121 SER A O 1
ATOM 959 N N . SER A 1 122 ? -15.064 5.570 -0.348 1.00 86.44 122 SER A N 1
ATOM 960 C CA . SER A 1 122 ? -16.373 4.906 -0.394 1.00 86.44 122 SER A CA 1
ATOM 961 C C . SER A 1 122 ? -16.769 4.275 0.939 1.00 86.44 122 SER A C 1
ATOM 963 O O . SER A 1 122 ? -17.952 4.137 1.232 1.00 86.44 122 SER A O 1
ATOM 965 N N . ARG A 1 123 ? -15.788 3.880 1.761 1.00 80.31 123 ARG A N 1
ATOM 966 C CA . ARG A 1 123 ? -16.019 3.367 3.120 1.00 80.31 123 ARG A CA 1
ATOM 967 C C . ARG A 1 123 ? -16.102 4.475 4.175 1.00 80.31 123 ARG A C 1
ATOM 969 O O . ARG A 1 123 ? -16.212 4.177 5.363 1.00 80.31 123 ARG A O 1
ATOM 976 N N . GLY A 1 124 ? -16.028 5.743 3.764 1.00 78.69 124 GLY A N 1
ATOM 977 C CA . GLY A 1 124 ? -16.036 6.889 4.669 1.00 78.69 124 GLY A CA 1
ATOM 978 C C . GLY A 1 124 ? -14.838 6.901 5.618 1.00 78.69 124 GLY A C 1
ATOM 979 O O . GLY A 1 124 ? -14.933 7.456 6.705 1.00 78.69 124 GLY A O 1
ATOM 980 N N . LEU A 1 125 ? -13.719 6.270 5.243 1.00 72.75 125 LEU A N 1
ATOM 981 C CA . LEU A 1 125 ? -12.563 6.081 6.127 1.00 72.75 125 LEU A CA 1
ATOM 982 C C . LEU A 1 125 ? -11.638 7.306 6.203 1.00 72.75 125 LEU A C 1
ATOM 984 O O . LEU A 1 125 ? -10.602 7.262 6.855 1.00 72.75 125 LEU A O 1
ATOM 988 N N . VAL A 1 126 ? -12.042 8.389 5.541 1.00 65.69 126 VAL A N 1
ATOM 989 C CA . VAL A 1 126 ? -11.238 9.577 5.229 1.00 65.69 1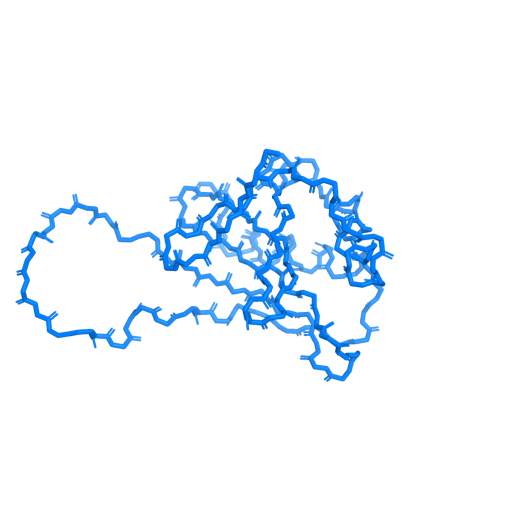26 VAL A CA 1
ATOM 990 C C . VAL A 1 126 ? -11.603 10.787 6.111 1.00 65.69 126 VAL A C 1
ATOM 992 O O . VAL A 1 126 ? -10.916 11.804 6.060 1.00 65.69 126 VAL A O 1
ATOM 995 N N . LEU A 1 127 ? -12.653 10.690 6.940 1.00 57.12 127 LEU A N 1
ATOM 996 C CA . LEU A 1 127 ? -13.182 11.792 7.764 1.00 57.12 127 LEU A CA 1
ATOM 997 C C . LEU A 1 127 ? -13.152 11.496 9.266 1.00 57.12 127 LEU A C 1
ATOM 999 O O . LEU A 1 127 ? -13.596 10.385 9.659 1.00 57.12 127 LEU A O 1
#